Protein AF-A0A0C2ZIB2-F1 (afdb_monomer)

Solvent-accessible surface area (backbone atoms only — not comparable to full-atom values): 7428 Å² total; per-residue (Å²): 133,86,74,94,65,75,93,75,83,52,60,43,59,58,33,43,78,73,46,22,46,45,74,38,90,79,72,51,89,49,69,46,46,51,66,56,51,53,49,50,48,55,49,28,73,79,35,73,81,59,39,65,59,55,50,47,45,50,53,21,58,77,70,74,46,83,76,58,76,64,58,38,58,69,66,63,40,87,60,50,60,74,76,62,45,57,56,95,73,71,64,80,59,98,83,60,76,89,57,99,71,82,71,88,81,87,72,80,72,77,82,77,78,127

Radius of gyration: 17.91 Å; Cα contacts (8 Å, |Δi|>4): 72; chains: 1; bounding box: 36×37×61 Å

Sequence (114 aa):
MLHPMPHHQYPNEVLLCHGYLGSAPIYPMVAISICALALFHQVHCACPRYSIQSFCKTLCYIHQVPYRAYLTTQLNMPDWRLLNSCPACCYKLKDEPPLDFQWLVSIDGNNSLK

Foldseek 3Di:
DDDDDDPQDWVQVVQVVVQWGFLDGRDGPDIDGVVLLLVQVVVCVVPVVCALLVSQVVVCVVVVHDRDPVSSVSCVPPCNCQVNPDCVQRPDDPPDDDDPDNHDDDDPPPPPDD

Organism: NCBI:txid1036808

Secondary structure (DSSP, 8-state):
------TTS-HHHHHHHTTEEESSSS--S-EEEHHHHHHHHHHHHH-TTS-HHHHHHHHHHHTT----HHHHHHHT-TTHHHHHS-HHHHPPPTTPPPPSS---------TT--

Structure (mmCIF, N/CA/C/O backbone):
data_AF-A0A0C2ZIB2-F1
#
_entry.id   AF-A0A0C2ZIB2-F1
#
loop_
_atom_site.group_PDB
_atom_site.id
_atom_site.type_symbol
_atom_site.label_atom_id
_atom_site.label_alt_id
_atom_site.label_comp_id
_atom_site.label_asym_id
_atom_site.label_entity_id
_atom_site.label_seq_id
_atom_site.pdbx_PDB_ins_code
_atom_site.Cartn_x
_atom_site.Cartn_y
_atom_site.Cartn_z
_atom_site.occupancy
_atom_site.B_iso_or_equiv
_atom_site.auth_seq_id
_atom_site.auth_comp_id
_atom_site.auth_asym_id
_atom_site.auth_atom_id
_atom_site.pdbx_PDB_model_num
ATOM 1 N N . MET A 1 1 ? -16.934 9.555 -24.335 1.00 32.72 1 MET A N 1
ATOM 2 C CA . MET A 1 1 ? -16.138 8.731 -25.268 1.00 32.72 1 MET A CA 1
ATOM 3 C C . MET A 1 1 ? -14.671 9.015 -24.983 1.00 32.72 1 MET A C 1
ATOM 5 O O . MET A 1 1 ? -14.213 10.107 -25.290 1.00 32.72 1 MET A O 1
ATOM 9 N N . LEU A 1 2 ? -13.977 8.111 -24.288 1.00 40.62 2 LEU A N 1
ATOM 10 C CA . LEU A 1 2 ? -12.535 8.238 -24.060 1.00 40.62 2 LEU A CA 1
ATOM 11 C C . LEU A 1 2 ? -11.824 7.727 -25.317 1.00 40.62 2 LEU A C 1
ATOM 13 O O . LEU A 1 2 ? -12.012 6.577 -25.704 1.00 40.62 2 LEU A O 1
ATOM 17 N N . HIS A 1 3 ? -11.082 8.607 -25.986 1.00 47.12 3 HIS A N 1
ATOM 18 C CA . HIS A 1 3 ? -10.229 8.240 -27.114 1.00 47.12 3 HIS A CA 1
ATOM 19 C C . HIS A 1 3 ? -9.045 7.387 -26.615 1.00 47.12 3 HIS A C 1
ATOM 21 O O . HIS A 1 3 ? -8.567 7.634 -25.505 1.00 47.12 3 HIS A O 1
ATOM 27 N N . PRO A 1 4 ? -8.531 6.423 -27.404 1.00 54.34 4 PRO A N 1
ATOM 28 C CA . PRO A 1 4 ? -7.301 5.725 -27.055 1.00 54.34 4 PRO A CA 1
ATOM 29 C C . PRO A 1 4 ? -6.122 6.693 -27.226 1.00 54.34 4 PRO A C 1
ATOM 31 O O . PRO A 1 4 ? -5.796 7.104 -28.338 1.00 54.34 4 PRO A O 1
ATOM 34 N N . MET A 1 5 ? -5.530 7.099 -26.104 1.00 53.88 5 MET A N 1
ATOM 35 C CA . MET A 1 5 ? -4.400 8.030 -26.010 1.00 53.88 5 MET A CA 1
ATOM 36 C C . MET A 1 5 ? -3.093 7.243 -25.799 1.00 53.88 5 MET A C 1
ATOM 38 O O . MET A 1 5 ? -3.128 6.153 -25.224 1.00 53.88 5 MET A O 1
ATOM 42 N N . PRO A 1 6 ? -1.941 7.744 -26.282 1.00 56.91 6 PRO A N 1
ATOM 43 C CA . PRO A 1 6 ? -0.722 6.954 -26.428 1.00 56.91 6 PRO A CA 1
ATOM 44 C C . PRO A 1 6 ? -0.244 6.370 -25.091 1.00 56.91 6 PRO A C 1
ATOM 46 O O . PRO A 1 6 ? 0.009 7.094 -24.132 1.00 56.91 6 PRO A O 1
ATOM 49 N N . HIS A 1 7 ? -0.085 5.044 -25.068 1.00 55.59 7 HIS A N 1
ATOM 50 C CA . HIS A 1 7 ? 0.140 4.169 -23.905 1.00 55.59 7 HIS A CA 1
ATOM 51 C C . HIS A 1 7 ? 1.360 4.479 -23.002 1.00 55.59 7 HIS A C 1
ATOM 53 O O . HIS A 1 7 ? 1.618 3.732 -22.062 1.00 55.59 7 HIS A O 1
ATOM 59 N N . HIS A 1 8 ? 2.112 5.555 -23.246 1.00 57.12 8 HIS A N 1
ATOM 60 C CA . HIS A 1 8 ? 3.400 5.829 -22.598 1.00 57.12 8 HIS A CA 1
ATOM 61 C C . HIS A 1 8 ? 3.495 7.165 -21.845 1.00 57.12 8 HIS A C 1
ATOM 63 O O . HIS A 1 8 ? 4.532 7.419 -21.238 1.00 57.12 8 HIS A O 1
ATOM 69 N N . GLN A 1 9 ? 2.471 8.028 -21.856 1.00 66.88 9 GLN A N 1
ATOM 70 C CA . GLN A 1 9 ? 2.630 9.377 -21.290 1.00 66.88 9 GLN A CA 1
ATOM 71 C C . GLN A 1 9 ? 2.479 9.435 -19.758 1.00 66.88 9 GLN A C 1
ATOM 73 O O . GLN A 1 9 ? 3.184 10.210 -19.117 1.00 66.88 9 GLN A O 1
ATOM 78 N N . TYR A 1 10 ? 1.636 8.583 -19.159 1.00 78.62 10 TYR A N 1
ATOM 79 C CA . TYR A 1 10 ? 1.395 8.575 -17.709 1.00 78.62 10 TYR A CA 1
ATOM 80 C C . TYR A 1 10 ? 1.210 7.146 -17.169 1.00 78.62 10 TYR A C 1
ATOM 82 O O . TYR A 1 10 ? 0.086 6.650 -17.073 1.00 78.62 10 TYR A O 1
ATOM 90 N N . PRO A 1 11 ? 2.299 6.457 -16.776 1.00 84.69 11 PRO A N 1
ATOM 91 C CA . PRO A 1 11 ? 2.234 5.077 -16.284 1.00 84.69 11 PRO A CA 1
ATOM 92 C C . PRO A 1 11 ? 1.271 4.881 -15.104 1.00 84.69 11 PRO A C 1
ATOM 94 O O . PRO A 1 11 ? 0.585 3.865 -15.026 1.00 84.69 11 PRO A O 1
ATOM 97 N N . ASN A 1 12 ? 1.169 5.866 -14.206 1.00 86.25 12 ASN A N 1
ATOM 98 C CA . ASN A 1 12 ? 0.255 5.800 -13.064 1.00 86.25 12 ASN A CA 1
ATOM 99 C C . ASN A 1 12 ? -1.220 5.926 -13.444 1.00 86.25 12 ASN A C 1
ATOM 101 O O . ASN A 1 12 ? -2.045 5.322 -12.770 1.00 86.25 12 ASN A O 1
ATOM 105 N N . GLU A 1 13 ? -1.562 6.657 -14.508 1.00 87.25 13 GLU A N 1
ATOM 106 C CA . GLU A 1 13 ? -2.948 6.713 -14.989 1.00 87.25 13 GLU A CA 1
ATOM 107 C C . GLU A 1 13 ? -3.380 5.341 -15.502 1.00 87.25 13 GLU A C 1
ATOM 109 O O . GLU A 1 13 ? -4.441 4.843 -15.135 1.00 87.25 13 GLU A O 1
ATOM 114 N N . VAL A 1 14 ? -2.510 4.682 -16.275 1.00 88.25 14 VAL A N 1
ATOM 115 C CA . VAL A 1 14 ? -2.765 3.327 -16.774 1.00 88.25 14 VAL A CA 1
ATOM 116 C C . VAL A 1 14 ? -2.901 2.342 -15.617 1.00 88.25 14 VAL A C 1
ATOM 118 O O . VAL A 1 14 ? -3.866 1.581 -15.586 1.00 88.25 14 VAL A O 1
ATOM 121 N N . LEU A 1 15 ? -1.979 2.360 -14.649 1.00 87.69 15 LEU A N 1
ATOM 122 C CA . LEU A 1 15 ? -2.063 1.503 -13.462 1.00 87.69 15 LEU A CA 1
ATOM 123 C C . LEU A 1 15 ? -3.368 1.740 -12.693 1.00 87.69 15 LEU A C 1
ATOM 125 O O . LEU A 1 15 ? -4.055 0.776 -12.351 1.00 87.69 15 LEU A O 1
ATOM 129 N N . LEU A 1 16 ? -3.746 3.005 -12.497 1.00 87.25 16 LEU A N 1
ATOM 130 C CA . LEU A 1 16 ? -4.958 3.383 -11.778 1.00 87.25 16 LEU A CA 1
ATOM 131 C C . LEU A 1 16 ? -6.217 2.868 -12.483 1.00 87.25 16 LEU A C 1
ATOM 133 O O . LEU A 1 16 ? -7.081 2.287 -11.827 1.00 87.25 16 LEU A O 1
ATOM 137 N N . CYS A 1 17 ? -6.294 2.990 -13.812 1.00 85.62 17 CYS A N 1
ATOM 138 C CA . CYS A 1 17 ? -7.396 2.439 -14.607 1.00 85.62 17 CYS A CA 1
ATOM 139 C C . CYS A 1 17 ? -7.545 0.915 -14.464 1.00 85.62 17 CYS A C 1
ATOM 141 O O . CYS A 1 17 ? -8.647 0.398 -14.627 1.00 85.62 17 CYS A O 1
ATOM 143 N N . HIS A 1 18 ? -6.465 0.204 -14.135 1.00 88.00 18 HIS A N 1
ATOM 144 C CA . HIS A 1 18 ? -6.473 -1.243 -13.904 1.00 88.00 18 HIS A CA 1
ATOM 145 C C . HIS A 1 18 ? -6.573 -1.619 -12.416 1.00 88.00 18 HIS A C 1
ATOM 147 O O . HIS A 1 18 ? -6.462 -2.794 -12.073 1.00 88.00 18 HIS A O 1
ATOM 153 N N . GLY A 1 19 ? -6.789 -0.649 -11.524 1.00 85.88 19 GLY A N 1
ATOM 154 C CA . GLY A 1 19 ? -6.951 -0.898 -10.092 1.00 85.88 19 GLY A CA 1
ATOM 155 C C . GLY A 1 19 ? -5.636 -1.045 -9.324 1.00 85.88 19 GLY A C 1
ATOM 156 O O . GLY A 1 19 ? -5.603 -1.719 -8.291 1.00 85.88 19 GLY A O 1
ATOM 157 N N . TYR A 1 20 ? -4.557 -0.425 -9.803 1.00 89.62 20 TYR A N 1
ATOM 158 C CA . TYR A 1 20 ? -3.240 -0.432 -9.169 1.00 89.62 20 TYR A CA 1
ATOM 159 C C . TYR A 1 20 ? -2.724 0.987 -8.901 1.00 89.62 20 TYR A C 1
ATOM 161 O O . TYR A 1 20 ? -2.957 1.911 -9.672 1.00 89.62 20 TYR A O 1
ATOM 169 N N . LEU A 1 21 ? -1.959 1.153 -7.825 1.00 86.88 21 LEU A N 1
ATOM 170 C CA . LEU A 1 21 ? -1.210 2.370 -7.516 1.00 86.88 21 LEU A CA 1
ATOM 171 C C . LEU A 1 21 ? 0.281 2.114 -7.716 1.00 86.88 21 LEU A C 1
ATOM 173 O O . LEU A 1 21 ? 0.834 1.178 -7.136 1.00 86.88 21 LEU A O 1
ATOM 177 N N . GLY A 1 22 ? 0.930 2.931 -8.544 1.00 86.81 22 GLY A N 1
ATOM 178 C CA . GLY A 1 22 ? 2.366 2.835 -8.781 1.00 86.81 22 GLY A CA 1
ATOM 179 C C . GLY A 1 22 ? 3.198 3.399 -7.629 1.00 86.81 22 GLY A C 1
ATOM 180 O O . GLY A 1 22 ? 2.787 4.306 -6.909 1.00 86.81 22 GLY A O 1
ATOM 181 N N . SER A 1 23 ? 4.408 2.867 -7.469 1.00 83.06 23 SER A N 1
ATOM 182 C CA . SER A 1 23 ? 5.333 3.222 -6.387 1.00 83.06 23 SER A CA 1
ATOM 183 C C . SER A 1 23 ? 6.080 4.546 -6.597 1.00 83.06 23 SER A C 1
ATOM 185 O O . SER A 1 23 ? 6.866 4.945 -5.740 1.00 83.06 23 SER A O 1
ATOM 187 N N . ALA A 1 24 ? 5.943 5.187 -7.759 1.00 81.00 24 ALA A N 1
ATOM 188 C CA . ALA A 1 24 ? 6.655 6.416 -8.103 1.00 81.00 24 ALA A CA 1
ATOM 189 C C . ALA A 1 24 ? 5.863 7.227 -9.140 1.00 81.00 24 ALA A C 1
ATOM 191 O O . ALA A 1 24 ? 5.204 6.624 -9.984 1.00 81.00 24 ALA A O 1
ATOM 192 N N . PRO A 1 25 ? 5.954 8.570 -9.132 1.00 78.75 25 PRO A N 1
ATOM 193 C CA . PRO A 1 25 ? 5.121 9.441 -9.968 1.00 78.75 25 PRO A CA 1
ATOM 194 C C . PRO A 1 25 ? 5.407 9.327 -11.472 1.00 78.75 25 PRO A C 1
ATOM 196 O O . PRO A 1 25 ? 4.486 9.458 -12.272 1.00 78.75 25 PRO A O 1
ATOM 199 N N . ILE A 1 26 ? 6.666 9.079 -11.849 1.00 79.12 26 ILE A N 1
ATOM 200 C CA . ILE A 1 26 ? 7.115 9.107 -13.251 1.00 79.12 26 ILE A CA 1
ATOM 201 C C . ILE A 1 26 ? 7.447 7.696 -13.757 1.00 79.12 26 ILE A C 1
ATOM 203 O O . ILE A 1 26 ? 6.997 7.308 -14.828 1.00 79.12 26 ILE A O 1
ATOM 207 N N . TYR A 1 27 ? 8.182 6.903 -12.969 1.00 81.75 27 TYR A N 1
ATOM 208 C CA . TYR A 1 27 ? 8.618 5.554 -13.349 1.00 81.75 27 TYR A CA 1
ATOM 209 C C . TYR A 1 27 ? 8.309 4.544 -12.234 1.00 81.75 27 TYR A C 1
ATOM 211 O O . TYR A 1 27 ? 9.175 4.261 -11.399 1.00 81.75 27 TYR A O 1
ATOM 219 N N . PRO A 1 28 ? 7.068 4.032 -12.157 1.00 85.19 28 PRO A N 1
ATOM 220 C CA . PRO A 1 28 ? 6.702 3.048 -11.149 1.00 85.19 28 PRO A CA 1
ATOM 221 C C . PRO A 1 28 ? 7.384 1.706 -11.446 1.00 85.19 28 PRO A C 1
ATOM 223 O O . PRO A 1 28 ? 7.113 1.066 -12.456 1.00 85.19 28 PRO A O 1
ATOM 226 N N . MET A 1 29 ? 8.269 1.272 -10.547 1.00 86.12 29 MET A N 1
ATOM 227 C CA . MET A 1 29 ? 8.936 -0.039 -10.625 1.00 86.12 29 MET A CA 1
ATOM 228 C C . MET A 1 29 ? 8.090 -1.155 -10.005 1.00 86.12 29 MET A C 1
ATOM 230 O O . MET A 1 29 ? 8.260 -2.328 -10.325 1.00 86.12 29 MET A O 1
ATOM 234 N N . VAL A 1 30 ? 7.204 -0.788 -9.081 1.00 85.88 30 VAL A N 1
ATOM 235 C CA . VAL A 1 30 ? 6.276 -1.683 -8.394 1.00 85.88 30 VAL A CA 1
ATOM 236 C C . VAL A 1 30 ? 4.907 -1.016 -8.403 1.00 85.88 30 VAL A C 1
ATOM 238 O O . VAL A 1 30 ? 4.808 0.210 -8.346 1.00 85.88 30 VAL A O 1
ATOM 241 N N . ALA A 1 31 ? 3.850 -1.816 -8.469 1.00 89.75 31 ALA A N 1
ATOM 242 C CA . ALA A 1 31 ? 2.488 -1.342 -8.305 1.00 89.75 31 ALA A CA 1
ATOM 243 C C . ALA A 1 31 ? 1.746 -2.230 -7.303 1.00 89.75 31 ALA A C 1
ATOM 245 O O . ALA A 1 31 ? 2.005 -3.431 -7.218 1.00 89.75 31 ALA A O 1
ATOM 246 N N . ILE A 1 32 ? 0.842 -1.635 -6.530 1.00 89.19 32 ILE A N 1
ATOM 247 C CA . ILE A 1 32 ? 0.072 -2.326 -5.492 1.00 89.19 32 ILE A CA 1
ATOM 248 C C . ILE A 1 32 ? -1.403 -2.214 -5.841 1.00 89.19 32 ILE A C 1
ATOM 250 O O . ILE A 1 32 ? -1.889 -1.137 -6.176 1.00 89.19 32 ILE A O 1
ATOM 254 N N . SER A 1 33 ? -2.116 -3.336 -5.777 1.00 90.75 33 SER A N 1
ATOM 255 C CA . SER A 1 33 ? -3.552 -3.354 -6.045 1.00 90.75 33 SER A CA 1
ATOM 256 C C . SER A 1 33 ? -4.307 -2.524 -5.005 1.00 90.75 33 SER A C 1
ATOM 258 O O . SER A 1 33 ? -4.092 -2.674 -3.800 1.00 90.75 33 SER A O 1
ATOM 260 N N . ILE A 1 34 ? -5.256 -1.714 -5.468 1.00 86.75 34 ILE A N 1
ATOM 261 C CA . I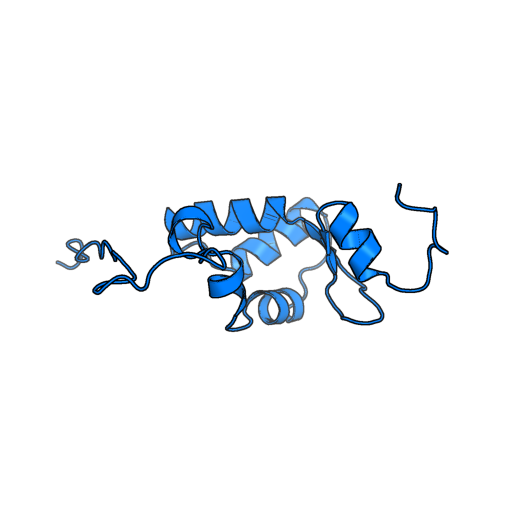LE A 1 34 ? -6.190 -0.976 -4.612 1.00 86.75 34 ILE A CA 1
ATOM 262 C C . ILE A 1 34 ? -7.000 -1.954 -3.750 1.00 86.75 34 ILE A C 1
ATOM 264 O O . ILE A 1 34 ? -7.212 -1.703 -2.567 1.00 86.75 34 ILE A O 1
ATOM 268 N N . CYS A 1 35 ? -7.377 -3.119 -4.290 1.00 88.06 35 CYS A N 1
ATOM 269 C CA . CYS A 1 35 ? -8.057 -4.164 -3.523 1.00 88.06 35 CYS A CA 1
ATOM 270 C C . CYS A 1 35 ? -7.184 -4.710 -2.385 1.00 88.06 35 CYS A C 1
ATOM 272 O O . CYS A 1 35 ? -7.690 -4.975 -1.297 1.00 88.06 35 CYS A O 1
ATOM 274 N N . ALA A 1 36 ? -5.872 -4.847 -2.604 1.00 89.88 36 ALA A N 1
ATOM 275 C CA . ALA A 1 36 ? -4.952 -5.282 -1.555 1.00 89.88 36 ALA A CA 1
ATOM 276 C C . ALA A 1 36 ? -4.855 -4.238 -0.429 1.00 89.88 36 ALA A C 1
ATOM 278 O O . ALA A 1 36 ? -4.833 -4.601 0.746 1.00 89.88 36 ALA A O 1
ATOM 279 N N . LEU A 1 37 ? -4.856 -2.946 -0.773 1.00 88.19 37 LEU A N 1
ATOM 280 C CA . LEU A 1 37 ? -4.891 -1.857 0.209 1.00 88.19 37 LEU A CA 1
ATOM 281 C C . LEU A 1 37 ? -6.216 -1.820 0.983 1.00 88.19 37 LEU A C 1
ATOM 283 O O . LEU A 1 37 ? -6.201 -1.664 2.204 1.00 88.19 37 LEU A O 1
ATOM 287 N N . ALA A 1 38 ? -7.347 -2.032 0.307 1.00 85.25 38 ALA A N 1
ATOM 288 C CA . ALA A 1 38 ? -8.655 -2.128 0.954 1.00 85.25 38 ALA A CA 1
ATOM 289 C C . ALA A 1 38 ? -8.720 -3.309 1.940 1.00 85.25 38 ALA A C 1
ATOM 291 O O . ALA A 1 38 ? -9.203 -3.152 3.063 1.00 85.25 38 ALA A O 1
ATOM 292 N N . LEU A 1 39 ? -8.165 -4.465 1.557 1.00 86.56 39 LEU A N 1
ATOM 293 C CA . LEU A 1 39 ? -8.035 -5.623 2.441 1.00 86.56 39 LEU A CA 1
ATOM 294 C C . LEU A 1 39 ? -7.161 -5.299 3.657 1.00 86.56 39 LEU A C 1
ATOM 296 O O . LEU A 1 39 ? -7.549 -5.594 4.785 1.00 86.56 39 LEU A O 1
ATOM 300 N N . PHE A 1 40 ? -5.999 -4.672 3.447 1.00 89.12 40 PHE A N 1
ATOM 301 C CA . PHE A 1 40 ? -5.135 -4.258 4.550 1.00 89.12 40 PHE A CA 1
ATOM 302 C C . PHE A 1 40 ? -5.871 -3.345 5.530 1.00 89.12 40 PHE A C 1
ATOM 304 O O . PHE A 1 40 ? -5.791 -3.569 6.734 1.00 89.12 40 PHE A O 1
ATOM 311 N N . HIS A 1 41 ? -6.622 -2.365 5.026 1.00 83.44 41 HIS A N 1
ATOM 312 C CA . HIS A 1 41 ? -7.412 -1.467 5.860 1.00 83.44 41 HIS A CA 1
ATOM 313 C C . HIS A 1 41 ? -8.430 -2.238 6.714 1.00 83.44 41 HIS A C 1
ATOM 315 O O . HIS A 1 41 ? -8.437 -2.083 7.932 1.00 83.44 41 HIS A O 1
ATOM 321 N N . GLN A 1 42 ? -9.213 -3.141 6.116 1.00 83.81 42 GLN A N 1
ATOM 322 C CA . GLN A 1 42 ? -10.180 -3.966 6.852 1.00 83.81 42 GLN A CA 1
ATOM 323 C C . GLN A 1 42 ? -9.511 -4.843 7.921 1.00 83.81 42 GLN A C 1
ATOM 325 O O . GLN A 1 42 ? -9.971 -4.892 9.064 1.00 83.81 42 GLN A O 1
ATOM 330 N N . VAL A 1 43 ? -8.398 -5.499 7.577 1.00 83.50 43 VAL A N 1
ATOM 331 C CA . VAL A 1 43 ? -7.643 -6.342 8.515 1.00 83.50 43 VAL A CA 1
ATOM 332 C C . VAL A 1 43 ? -7.046 -5.506 9.645 1.00 83.50 43 VAL A C 1
ATOM 334 O O . VAL A 1 43 ? -7.110 -5.917 10.800 1.00 83.50 43 VAL A O 1
ATOM 337 N N . HIS A 1 44 ? -6.502 -4.328 9.343 1.00 83.31 44 HIS A N 1
ATOM 338 C CA . HIS A 1 44 ? -5.915 -3.434 10.338 1.00 83.31 44 HIS A CA 1
ATOM 339 C C . HIS A 1 44 ? -6.982 -2.802 11.247 1.00 83.31 44 HIS A C 1
ATOM 341 O O . HIS A 1 44 ? -6.711 -2.566 12.423 1.00 83.31 44 HIS A O 1
ATOM 347 N N . CYS A 1 45 ? -8.196 -2.547 10.746 1.00 79.06 45 CYS A N 1
ATOM 348 C CA . CYS A 1 45 ? -9.331 -2.130 11.573 1.00 79.06 45 CYS A CA 1
ATOM 349 C C . CYS A 1 45 ? -9.756 -3.235 12.549 1.00 79.06 45 CYS A C 1
ATOM 351 O O . CYS A 1 45 ? -9.991 -2.951 13.718 1.00 79.06 45 CYS A O 1
ATOM 353 N N . ALA A 1 46 ? -9.824 -4.490 12.093 1.00 80.00 46 ALA A N 1
ATOM 354 C CA . ALA A 1 46 ? -10.181 -5.623 12.949 1.00 80.00 46 ALA A CA 1
ATOM 355 C C . ALA A 1 46 ? -9.054 -6.017 13.922 1.00 80.00 46 ALA A C 1
ATOM 357 O O . ALA A 1 46 ? -9.310 -6.484 15.030 1.00 80.00 46 ALA A O 1
ATOM 358 N N . CYS A 1 47 ? -7.797 -5.853 13.507 1.00 81.12 47 CYS A N 1
ATOM 359 C CA . CYS A 1 47 ? -6.614 -6.197 14.282 1.00 81.12 47 CYS A CA 1
ATOM 360 C C . CYS A 1 47 ? -5.501 -5.161 14.039 1.00 81.12 47 CYS A C 1
ATOM 362 O O . CYS A 1 47 ? -4.654 -5.356 13.161 1.00 81.12 47 CYS A O 1
ATOM 364 N N . PRO A 1 48 ? -5.420 -4.098 14.865 1.00 82.69 48 PRO A N 1
ATOM 365 C CA . PRO A 1 48 ? -4.387 -3.060 14.747 1.00 82.69 48 PRO A CA 1
ATOM 366 C C . PRO A 1 48 ? -2.950 -3.580 14.900 1.00 82.69 48 PRO A 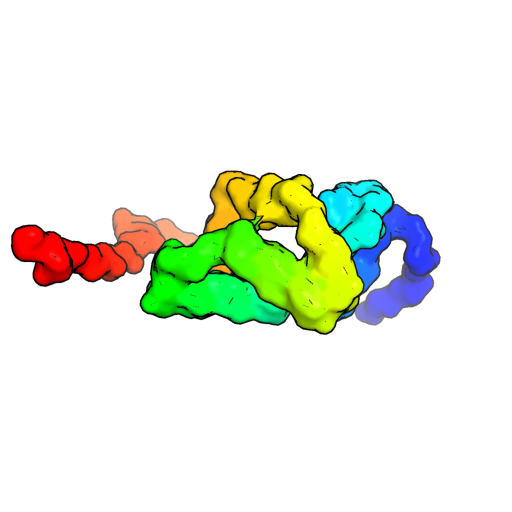C 1
ATOM 368 O O . PRO A 1 48 ? -1.985 -2.887 14.585 1.00 82.69 48 PRO A O 1
ATOM 371 N N . ARG A 1 49 ? -2.788 -4.819 15.384 1.00 86.62 49 ARG A N 1
ATOM 372 C CA . ARG A 1 49 ? -1.494 -5.502 15.489 1.00 86.62 49 ARG A CA 1
ATOM 373 C C . ARG A 1 49 ? -0.969 -5.983 14.130 1.00 86.62 49 ARG A C 1
ATOM 375 O O . ARG A 1 49 ? 0.232 -6.231 14.007 1.00 86.62 49 ARG A O 1
ATOM 382 N N . TYR A 1 50 ? -1.826 -6.105 13.112 1.00 87.81 50 TYR A N 1
ATOM 383 C CA . TYR A 1 50 ? -1.406 -6.425 11.749 1.00 87.81 50 TYR A CA 1
ATOM 384 C C . TYR A 1 50 ? -0.793 -5.190 11.082 1.00 87.81 50 TYR A C 1
ATOM 386 O O . TYR A 1 50 ? -1.473 -4.368 10.475 1.00 87.81 50 TYR A O 1
ATOM 394 N N . SER A 1 51 ? 0.521 -5.040 11.236 1.00 90.94 51 SER A N 1
ATOM 395 C CA . SER A 1 51 ? 1.240 -3.859 10.767 1.00 90.94 51 SER A CA 1
ATOM 396 C C . SER A 1 51 ? 1.372 -3.801 9.244 1.00 90.94 51 SER A C 1
ATOM 398 O O . SER A 1 51 ? 1.415 -4.818 8.553 1.00 90.94 51 SER A O 1
ATOM 400 N N . ILE A 1 52 ? 1.575 -2.591 8.725 1.00 89.81 52 ILE A N 1
ATOM 401 C CA . ILE A 1 52 ? 1.868 -2.355 7.307 1.00 89.81 52 ILE A CA 1
ATOM 402 C C . ILE A 1 52 ? 3.138 -3.072 6.828 1.00 89.81 52 ILE A C 1
ATOM 404 O O . ILE A 1 52 ? 3.203 -3.565 5.708 1.00 89.81 52 ILE A O 1
ATOM 408 N N . GLN A 1 53 ? 4.127 -3.229 7.712 1.00 93.12 53 GLN A N 1
ATOM 409 C CA . GLN A 1 53 ? 5.310 -4.040 7.438 1.00 93.12 53 GLN A CA 1
ATOM 410 C C . GLN A 1 53 ? 4.948 -5.518 7.243 1.00 93.12 53 GLN A C 1
ATOM 412 O O . GLN A 1 53 ? 5.500 -6.178 6.361 1.00 93.12 53 GLN A O 1
ATOM 417 N N . SER A 1 54 ? 4.042 -6.045 8.073 1.00 94.44 54 SER A N 1
ATOM 418 C CA . SER A 1 54 ? 3.558 -7.425 7.959 1.00 94.44 54 SER A CA 1
ATOM 419 C C . SER A 1 54 ? 2.787 -7.610 6.658 1.00 94.44 54 SER A C 1
ATOM 421 O O . SER A 1 54 ? 3.045 -8.574 5.946 1.00 94.44 54 SER A O 1
ATOM 423 N N . PHE A 1 55 ? 1.953 -6.637 6.287 1.00 93.69 55 PHE A N 1
ATOM 424 C CA . PHE A 1 55 ? 1.270 -6.604 4.996 1.00 93.69 55 PHE A CA 1
ATOM 425 C C . PHE A 1 55 ? 2.241 -6.626 3.805 1.00 93.69 55 PHE A C 1
ATOM 427 O O . PHE A 1 55 ? 2.130 -7.497 2.942 1.00 93.69 55 PHE A O 1
ATOM 434 N N . CYS A 1 56 ? 3.266 -5.767 3.795 1.00 92.69 56 CYS A N 1
ATOM 435 C CA . CYS A 1 56 ? 4.310 -5.791 2.765 1.00 92.69 56 CYS A CA 1
ATOM 436 C C . CYS A 1 56 ? 5.012 -7.153 2.677 1.00 92.69 56 CYS A C 1
ATOM 438 O O . CYS A 1 56 ? 5.250 -7.654 1.578 1.00 92.69 56 CYS A O 1
ATOM 440 N N . LYS A 1 57 ? 5.347 -7.768 3.820 1.00 95.06 57 LYS A N 1
ATOM 441 C CA . LYS A 1 57 ? 5.959 -9.107 3.861 1.00 95.06 57 LYS A CA 1
ATOM 442 C C . LYS A 1 57 ? 5.019 -10.177 3.309 1.00 95.06 57 LYS A C 1
ATOM 444 O O . LYS A 1 57 ? 5.480 -11.020 2.546 1.00 95.06 57 LYS A O 1
ATOM 449 N N . THR A 1 58 ? 3.730 -10.127 3.649 1.00 95.31 58 THR A N 1
ATOM 450 C CA . THR A 1 58 ? 2.706 -11.031 3.111 1.00 95.31 58 THR A CA 1
ATOM 451 C C . THR A 1 58 ? 2.623 -10.916 1.590 1.00 95.31 58 THR A C 1
ATOM 453 O O . THR A 1 58 ? 2.706 -11.935 0.912 1.00 95.31 58 THR A O 1
ATOM 456 N N . LEU A 1 59 ? 2.548 -9.697 1.042 1.00 93.56 59 LEU A N 1
ATOM 457 C CA . LEU A 1 59 ? 2.547 -9.486 -0.409 1.00 93.56 59 LEU A CA 1
ATOM 458 C C . LEU A 1 59 ? 3.825 -10.027 -1.062 1.00 93.56 59 LEU A C 1
ATOM 460 O O . LEU A 1 59 ? 3.750 -10.766 -2.039 1.00 93.56 59 LEU A O 1
ATOM 464 N N . CYS A 1 60 ? 4.998 -9.719 -0.502 1.00 94.19 60 CYS A N 1
ATOM 465 C CA . CYS A 1 60 ? 6.270 -10.214 -1.033 1.00 94.19 60 CYS A CA 1
ATOM 466 C C . CYS A 1 60 ? 6.332 -11.749 -1.036 1.00 94.19 60 CYS A C 1
ATOM 468 O O . CYS A 1 60 ? 6.783 -12.342 -2.011 1.00 94.19 60 CYS A O 1
ATOM 470 N N . TYR A 1 61 ? 5.834 -12.387 0.027 1.00 96.56 61 TYR A N 1
ATOM 471 C CA . TYR A 1 61 ? 5.757 -13.841 0.136 1.00 96.56 61 TYR A CA 1
ATOM 472 C C . TYR A 1 61 ? 4.825 -14.451 -0.920 1.00 96.56 61 TYR A C 1
ATOM 474 O O . TYR A 1 61 ? 5.231 -15.375 -1.620 1.00 96.56 61 TYR A O 1
ATOM 482 N N . ILE A 1 62 ? 3.614 -13.900 -1.083 1.00 95.50 62 ILE A N 1
ATOM 483 C CA . ILE A 1 62 ? 2.636 -14.352 -2.090 1.00 95.50 62 ILE A CA 1
ATOM 484 C C . ILE A 1 62 ? 3.219 -14.250 -3.503 1.00 95.50 62 ILE A C 1
ATOM 486 O O . ILE A 1 62 ? 3.060 -15.164 -4.307 1.00 95.50 62 ILE A O 1
ATOM 490 N N . HIS A 1 63 ? 3.926 -13.159 -3.798 1.00 93.25 63 HIS A N 1
ATOM 491 C CA . HIS A 1 63 ? 4.542 -12.928 -5.104 1.00 93.25 63 HIS A CA 1
ATOM 492 C C . HIS A 1 63 ? 5.921 -13.586 -5.269 1.00 93.25 63 HIS A C 1
ATOM 494 O O . HIS A 1 63 ? 6.542 -13.415 -6.314 1.00 93.25 63 HIS A O 1
ATOM 500 N N . GLN A 1 64 ? 6.408 -14.322 -4.262 1.00 96.19 64 GLN A N 1
ATOM 501 C CA . GLN A 1 64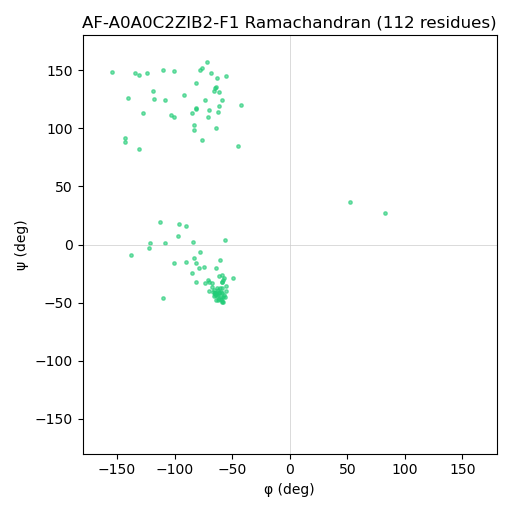 ? 7.731 -14.959 -4.253 1.00 96.19 64 GLN A CA 1
ATOM 502 C C . GLN A 1 64 ? 8.889 -13.992 -4.569 1.00 96.19 64 GLN A C 1
ATOM 504 O O . GLN A 1 64 ? 9.877 -14.357 -5.206 1.00 96.19 64 GLN A O 1
ATOM 509 N N . VAL A 1 65 ? 8.790 -12.747 -4.098 1.00 93.62 65 VAL A N 1
ATOM 510 C CA . VAL A 1 65 ? 9.825 -11.716 -4.263 1.00 93.62 65 VAL A CA 1
ATOM 511 C C . VAL A 1 65 ? 10.502 -11.397 -2.929 1.00 93.62 65 VAL A C 1
ATOM 513 O O . VAL A 1 65 ? 9.873 -11.482 -1.870 1.00 93.62 65 VAL A O 1
ATOM 516 N N . PRO A 1 66 ? 11.786 -10.996 -2.933 1.00 94.62 66 PRO A N 1
ATOM 517 C CA . PRO A 1 66 ? 12.459 -10.595 -1.707 1.00 94.62 66 PRO A CA 1
ATOM 518 C C . PRO A 1 66 ? 11.816 -9.331 -1.129 1.00 94.62 66 PRO A C 1
ATOM 520 O O . PRO A 1 66 ? 11.591 -8.349 -1.839 1.00 94.62 66 PRO A O 1
ATOM 523 N N . TYR A 1 67 ? 11.570 -9.336 0.183 1.00 93.12 67 TYR A N 1
ATOM 524 C CA . TYR A 1 67 ? 11.078 -8.158 0.891 1.00 93.12 67 TYR A CA 1
ATOM 525 C C . TYR A 1 67 ? 12.082 -7.004 0.794 1.00 93.12 67 TYR A C 1
ATOM 527 O O . TYR A 1 67 ? 13.268 -7.163 1.092 1.00 93.12 67 TYR A O 1
ATOM 535 N N . ARG A 1 68 ? 11.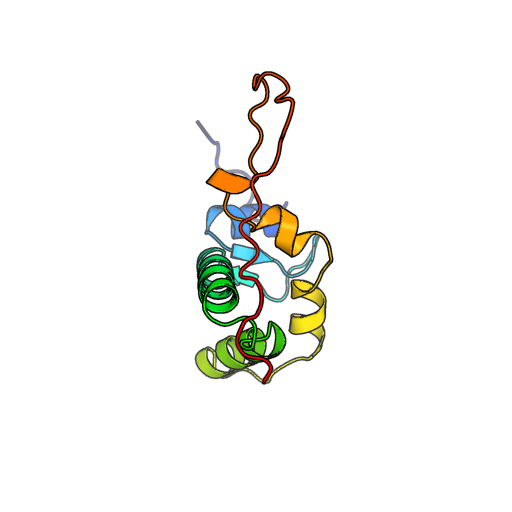588 -5.818 0.429 1.00 89.69 68 ARG A N 1
ATOM 536 C CA . ARG A 1 68 ? 12.377 -4.583 0.378 1.00 89.69 68 ARG A CA 1
ATOM 537 C C . ARG A 1 68 ? 11.810 -3.571 1.361 1.00 89.69 68 ARG A C 1
ATOM 539 O O . ARG A 1 68 ? 10.634 -3.226 1.293 1.00 89.69 68 ARG A O 1
ATOM 546 N N . ALA A 1 69 ? 12.659 -3.065 2.255 1.00 88.69 69 ALA A N 1
ATOM 547 C CA . ALA A 1 69 ? 12.235 -2.178 3.340 1.00 88.69 69 ALA A CA 1
ATOM 548 C C . ALA A 1 69 ? 11.536 -0.896 2.854 1.00 88.69 69 ALA A C 1
ATOM 550 O O . ALA A 1 69 ? 10.627 -0.414 3.525 1.00 88.69 69 ALA A O 1
ATOM 551 N N . TYR A 1 70 ? 11.904 -0.393 1.669 1.00 86.44 70 TYR A N 1
ATOM 552 C CA . TYR A 1 70 ? 11.308 0.818 1.102 1.00 86.44 70 TYR A CA 1
ATOM 553 C C . TYR A 1 70 ? 9.795 0.691 0.852 1.00 86.44 70 TYR A C 1
ATOM 555 O O . TYR A 1 70 ? 9.103 1.703 0.905 1.00 86.44 70 TYR A O 1
ATOM 563 N N . LEU A 1 71 ? 9.268 -0.521 0.617 1.00 84.06 71 LEU A N 1
ATOM 564 C CA . LEU A 1 71 ? 7.836 -0.743 0.362 1.00 8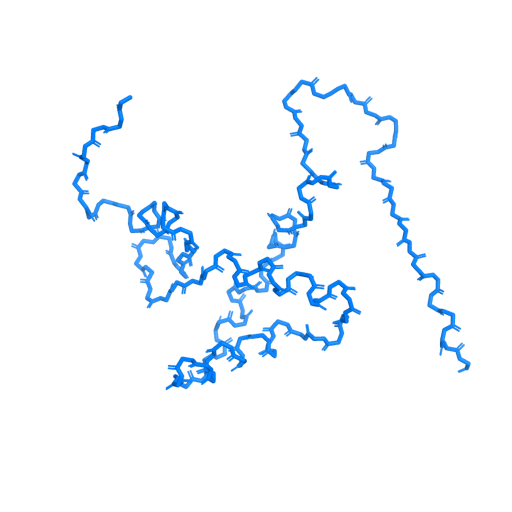4.06 71 LEU A CA 1
ATOM 565 C C . LEU A 1 71 ? 6.991 -0.311 1.562 1.00 84.06 71 LEU A C 1
ATOM 567 O O . LEU A 1 71 ? 5.958 0.334 1.419 1.00 84.06 71 LEU A O 1
ATOM 571 N N . THR A 1 72 ? 7.479 -0.613 2.764 1.00 87.56 72 THR A N 1
ATOM 572 C CA . THR A 1 72 ? 6.842 -0.203 4.014 1.00 87.56 72 THR A CA 1
ATOM 573 C C . THR A 1 72 ? 6.857 1.314 4.163 1.00 87.56 72 THR A C 1
ATOM 575 O O . THR A 1 72 ? 5.846 1.890 4.545 1.00 87.56 72 THR A O 1
ATOM 578 N N . THR A 1 73 ? 7.966 1.975 3.825 1.00 84.38 73 THR A N 1
ATOM 579 C CA . THR A 1 73 ? 8.062 3.442 3.867 1.00 84.38 73 THR A CA 1
ATOM 580 C C . THR A 1 73 ? 7.087 4.099 2.892 1.00 84.38 73 THR A C 1
ATOM 582 O O . THR A 1 73 ? 6.392 5.035 3.270 1.00 84.38 73 THR A O 1
ATOM 585 N N . GLN A 1 74 ? 6.989 3.584 1.663 1.00 80.88 74 GLN A N 1
ATOM 586 C CA . GLN A 1 74 ? 6.083 4.115 0.640 1.00 80.88 74 GLN A CA 1
ATOM 587 C C . GLN A 1 74 ? 4.614 4.006 1.043 1.00 80.88 74 GLN A C 1
ATOM 589 O O . GLN A 1 74 ? 3.843 4.932 0.810 1.00 80.88 74 GLN A O 1
ATOM 594 N N . LEU A 1 75 ? 4.237 2.898 1.678 1.00 77.94 75 LEU A N 1
ATOM 595 C CA . LEU A 1 75 ? 2.864 2.684 2.118 1.00 77.94 75 LEU A CA 1
ATOM 596 C C . LEU A 1 75 ? 2.529 3.377 3.442 1.00 77.94 75 LEU A C 1
ATOM 598 O O . LEU A 1 75 ? 1.355 3.512 3.753 1.00 77.94 75 LEU A O 1
ATOM 602 N N . ASN A 1 76 ? 3.520 3.816 4.225 1.00 77.31 76 ASN A N 1
ATOM 603 C CA . ASN A 1 76 ? 3.313 4.417 5.549 1.00 77.31 76 ASN A CA 1
ATOM 604 C C . ASN A 1 76 ? 3.276 5.963 5.528 1.00 77.31 76 ASN A C 1
ATOM 606 O O . ASN A 1 76 ? 3.438 6.601 6.565 1.00 77.31 76 ASN A O 1
ATOM 610 N N . MET A 1 77 ? 3.065 6.581 4.361 1.00 63.72 77 MET A N 1
ATOM 611 C CA . MET A 1 77 ? 2.999 8.043 4.199 1.00 63.72 77 MET A CA 1
ATOM 612 C C . MET A 1 77 ? 1.783 8.665 4.917 1.00 63.72 77 MET A C 1
ATOM 614 O O . MET A 1 77 ? 0.677 8.196 4.699 1.00 63.72 77 MET A O 1
ATOM 618 N N . PRO A 1 78 ? 1.922 9.741 5.709 1.00 53.28 78 PRO A N 1
ATOM 619 C CA . PRO A 1 78 ? 0.884 10.242 6.629 1.00 53.28 78 PRO A CA 1
ATOM 620 C C . PRO A 1 78 ? -0.530 10.426 6.034 1.00 53.28 78 PRO A C 1
ATOM 622 O O . PRO A 1 78 ? -1.510 10.210 6.746 1.00 53.28 78 PRO A O 1
ATOM 625 N N . ASP A 1 79 ? -0.655 10.708 4.735 1.00 54.06 79 ASP A N 1
ATOM 626 C CA . ASP A 1 79 ? -1.946 10.855 4.046 1.00 54.06 79 ASP A CA 1
ATOM 627 C C . ASP A 1 79 ? -2.596 9.533 3.590 1.00 54.06 79 ASP A C 1
ATOM 629 O O . ASP A 1 79 ? -3.772 9.522 3.230 1.00 54.06 79 ASP A O 1
ATOM 633 N N . TRP A 1 80 ? -1.894 8.392 3.624 1.00 55.28 80 TRP A N 1
ATOM 634 C CA . TRP A 1 80 ? -2.420 7.105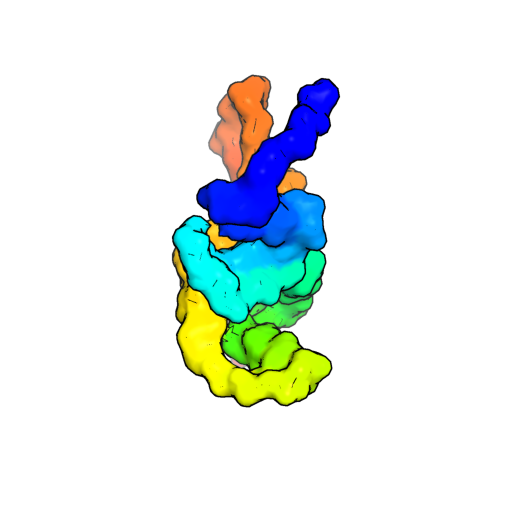 3.137 1.00 55.28 80 TRP A CA 1
ATOM 635 C C . TRP A 1 80 ? -3.669 6.669 3.907 1.00 55.28 80 TRP A C 1
ATOM 637 O O . TRP A 1 80 ? -4.609 6.142 3.311 1.00 55.28 80 TRP A O 1
ATOM 647 N N . ARG A 1 81 ? -3.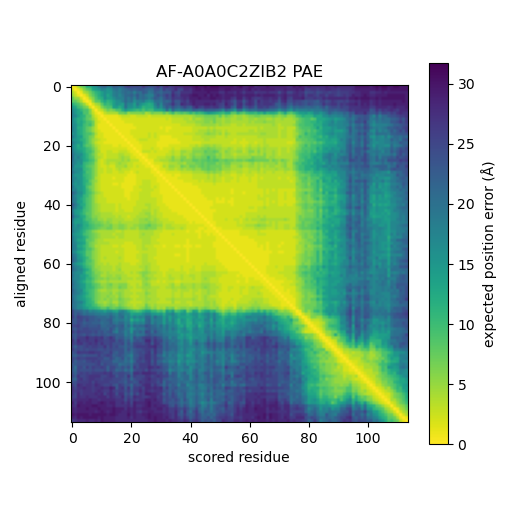698 6.926 5.223 1.00 55.78 81 ARG A N 1
ATOM 648 C CA . ARG A 1 81 ? -4.850 6.633 6.086 1.00 55.78 81 ARG A CA 1
ATOM 649 C C . ARG A 1 81 ? -6.022 7.552 5.781 1.00 55.78 81 ARG A C 1
ATOM 651 O O . ARG A 1 81 ? -7.141 7.077 5.741 1.00 55.78 81 ARG A O 1
ATOM 658 N N . LEU A 1 82 ? -5.781 8.836 5.516 1.00 50.38 82 LEU A N 1
ATOM 659 C CA . LEU A 1 82 ? -6.837 9.782 5.137 1.00 50.38 82 LEU A CA 1
ATOM 660 C C . LEU A 1 82 ? -7.428 9.463 3.757 1.00 50.38 82 LEU A C 1
ATOM 662 O O . LEU A 1 82 ? -8.634 9.581 3.572 1.00 50.38 82 LEU A O 1
ATOM 666 N N . LEU A 1 83 ? -6.599 9.003 2.817 1.00 50.56 83 LEU A N 1
ATOM 667 C CA . LEU A 1 83 ? -7.017 8.647 1.458 1.00 50.56 83 LEU A CA 1
ATOM 668 C C . LEU A 1 83 ? -7.699 7.271 1.354 1.00 50.56 83 LEU A C 1
ATOM 670 O O . LEU A 1 83 ? -8.387 7.019 0.369 1.00 50.56 83 LEU A O 1
ATOM 674 N N . ASN A 1 84 ? -7.503 6.380 2.335 1.00 51.66 84 ASN A N 1
ATOM 675 C CA . ASN A 1 84 ? -8.062 5.017 2.338 1.00 51.66 84 ASN A CA 1
ATOM 676 C C . ASN A 1 84 ? -8.953 4.708 3.552 1.00 51.66 84 ASN A C 1
ATOM 678 O O . ASN A 1 84 ? -9.468 3.594 3.661 1.00 51.66 84 ASN A O 1
ATOM 682 N N . SER A 1 85 ? -9.157 5.673 4.452 1.00 56.69 85 SER A N 1
ATOM 683 C CA . SER A 1 85 ? -10.226 5.614 5.445 1.00 56.69 85 SER A CA 1
ATOM 684 C C . SER A 1 85 ? -11.555 5.423 4.725 1.00 56.69 85 SER A C 1
ATOM 686 O O . SER A 1 85 ? -11.748 5.924 3.617 1.00 56.69 85 SER A O 1
ATOM 688 N N . CYS A 1 86 ? -12.464 4.673 5.353 1.00 58.53 86 CYS A N 1
ATOM 689 C CA . CYS A 1 86 ? -13.762 4.327 4.780 1.00 58.53 86 CYS A CA 1
ATOM 690 C C . CYS A 1 86 ? -14.399 5.548 4.083 1.00 58.53 86 CYS A C 1
ATOM 692 O O . CYS A 1 86 ? -14.656 6.548 4.763 1.00 58.53 86 CYS A O 1
ATOM 694 N N . PRO A 1 87 ? -14.682 5.484 2.764 1.00 55.47 87 PRO A N 1
ATOM 695 C CA . PRO A 1 87 ? -15.279 6.599 2.038 1.00 55.47 87 PRO A CA 1
ATOM 696 C C . PRO A 1 87 ? -16.581 7.056 2.697 1.00 55.47 87 PRO A C 1
ATOM 698 O O . PRO A 1 87 ? -16.777 8.242 2.896 1.00 55.47 87 PRO A O 1
ATOM 701 N N . ALA A 1 88 ? -17.421 6.132 3.170 1.00 54.31 88 ALA A N 1
ATOM 702 C CA . ALA A 1 88 ? -18.664 6.488 3.855 1.00 54.31 88 ALA A CA 1
ATOM 703 C C . ALA A 1 88 ? -18.458 7.245 5.185 1.00 54.31 88 ALA A C 1
ATOM 705 O O . ALA A 1 88 ? -19.379 7.901 5.652 1.00 54.31 88 ALA A O 1
ATOM 706 N N . CYS A 1 89 ? -17.273 7.161 5.799 1.00 54.59 89 CYS A N 1
ATOM 707 C CA . CYS A 1 89 ? -16.974 7.808 7.078 1.00 54.59 89 CYS A CA 1
ATOM 708 C C . CYS A 1 89 ? -16.171 9.112 6.932 1.00 54.59 89 CYS A C 1
ATOM 710 O O . CYS A 1 89 ? -16.071 9.851 7.905 1.00 54.59 89 CYS A O 1
ATOM 712 N N . CYS A 1 90 ? -15.548 9.370 5.772 1.00 59.25 90 CYS A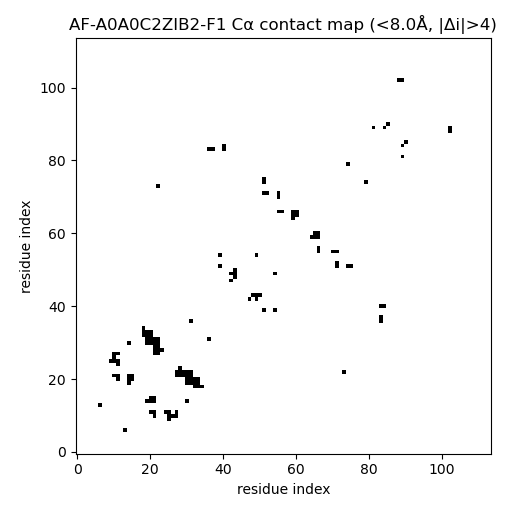 N 1
ATOM 713 C CA . CYS A 1 90 ? -14.595 10.481 5.593 1.00 59.25 90 CYS A CA 1
ATOM 714 C C . CYS A 1 90 ? -14.744 11.252 4.268 1.00 59.25 90 CYS A C 1
ATOM 716 O O . CYS A 1 90 ? -14.071 12.267 4.080 1.00 59.25 90 CYS A O 1
ATOM 718 N N . TYR A 1 91 ? -15.566 10.777 3.329 1.00 62.44 91 TYR A N 1
ATOM 719 C CA . TYR A 1 91 ? -15.765 11.421 2.033 1.00 62.44 91 TYR A CA 1
ATOM 720 C C . TYR A 1 91 ? -16.764 12.569 2.157 1.00 62.44 91 TYR A C 1
ATOM 722 O O . TYR A 1 91 ? -17.934 12.336 2.445 1.00 62.44 91 TYR A O 1
ATOM 730 N N . LYS A 1 92 ? -16.299 13.795 1.900 1.00 60.84 92 LYS A N 1
ATOM 731 C CA . LYS A 1 92 ? -17.159 14.979 1.818 1.00 60.84 92 LYS A CA 1
ATOM 732 C C . LYS A 1 92 ? -17.606 15.219 0.384 1.00 60.84 92 LYS A C 1
ATOM 734 O O . LYS A 1 92 ? -16.767 15.297 -0.521 1.00 60.84 92 LYS A O 1
ATOM 739 N N . LEU A 1 93 ? -18.909 15.374 0.176 1.00 67.44 93 LEU A N 1
ATOM 740 C CA . LEU A 1 93 ? -19.457 15.793 -1.117 1.00 67.44 93 LEU A CA 1
ATOM 741 C C . LEU A 1 93 ? -19.278 17.309 -1.300 1.00 67.44 93 LEU A C 1
ATOM 743 O O . LEU A 1 93 ? -19.273 18.062 -0.329 1.00 67.44 93 LEU A O 1
ATOM 747 N N . LYS A 1 94 ? -19.135 17.774 -2.552 1.00 70.88 94 LYS A N 1
ATOM 748 C CA . LYS A 1 94 ? -18.929 19.206 -2.866 1.00 70.88 94 LYS A CA 1
ATOM 749 C C . LYS A 1 94 ? -20.042 20.115 -2.330 1.00 70.88 94 LYS A C 1
ATOM 751 O O . LYS A 1 94 ? -19.764 21.265 -2.013 1.00 70.88 94 LYS A O 1
ATOM 756 N N . ASP A 1 95 ? -21.251 19.578 -2.207 1.00 85.06 95 ASP A N 1
ATOM 757 C CA . ASP A 1 95 ? -22.458 20.307 -1.810 1.00 85.06 95 ASP A CA 1
ATOM 758 C C . ASP A 1 95 ? -22.981 19.863 -0.433 1.00 85.06 95 ASP A C 1
ATOM 760 O O . ASP A 1 95 ? -24.154 20.046 -0.111 1.00 85.06 95 ASP A O 1
ATOM 764 N N . GLU A 1 96 ? -22.131 19.230 0.380 1.00 78.31 96 GLU A N 1
ATOM 765 C CA . GLU A 1 96 ? -22.518 18.811 1.724 1.00 78.31 96 GLU A CA 1
ATOM 766 C C . GLU A 1 96 ? -22.596 20.032 2.659 1.00 78.31 96 GLU A C 1
ATOM 768 O O . GLU A 1 96 ? -21.616 20.776 2.781 1.00 78.31 96 GLU A O 1
ATOM 773 N N . PRO A 1 97 ? -23.743 20.276 3.322 1.00 82.88 97 PRO A N 1
ATOM 774 C CA . PRO A 1 97 ? -23.858 21.377 4.266 1.00 82.88 97 PRO A CA 1
ATOM 775 C C . PRO A 1 97 ? -22.895 21.160 5.445 1.00 82.88 97 PRO A C 1
ATOM 777 O O . PRO A 1 97 ? -22.710 20.024 5.888 1.00 82.88 97 PRO A O 1
ATOM 780 N N . PRO A 1 98 ? -22.278 22.226 5.983 1.00 80.38 98 PRO A N 1
ATOM 781 C CA . PRO A 1 98 ? -21.385 22.095 7.125 1.00 80.38 98 PRO A CA 1
ATOM 782 C C . PRO A 1 98 ? -22.157 21.544 8.329 1.00 80.38 98 PRO A C 1
ATOM 784 O O . PRO A 1 98 ? -23.110 22.156 8.803 1.00 80.38 98 PRO A O 1
ATOM 787 N N . LEU A 1 99 ? -21.736 20.375 8.810 1.00 78.19 99 LEU A N 1
ATOM 788 C CA . LEU A 1 99 ? -22.246 19.762 10.032 1.00 78.19 99 LEU A CA 1
ATOM 789 C C . LEU A 1 99 ? -21.547 20.381 11.251 1.00 78.19 99 LEU A C 1
ATOM 791 O O . LEU A 1 99 ? -20.322 20.540 11.238 1.00 78.19 99 LEU A O 1
ATOM 795 N N . ASP A 1 100 ? -22.299 20.645 12.324 1.00 79.75 100 ASP A N 1
ATOM 796 C CA . ASP A 1 100 ? -21.746 21.109 13.611 1.00 79.75 100 ASP A CA 1
ATOM 797 C C . ASP A 1 100 ? -20.728 20.109 14.192 1.00 79.75 100 ASP A C 1
ATOM 799 O O . ASP A 1 100 ? -19.731 20.494 14.804 1.00 79.75 100 ASP A O 1
ATOM 803 N N . PHE A 1 101 ? -20.934 18.813 13.930 1.00 69.88 101 PHE A N 1
ATOM 804 C CA . PHE A 1 101 ? -20.009 17.729 14.255 1.00 69.88 101 PHE A CA 1
ATOM 805 C C . PHE A 1 101 ? -19.731 16.900 12.997 1.00 69.88 101 PHE A C 1
ATOM 807 O O . PHE A 1 101 ? -20.620 16.244 12.465 1.00 69.88 101 PHE A O 1
ATOM 814 N N . GLN A 1 102 ? -18.490 16.934 12.507 1.00 60.34 102 GLN A N 1
ATOM 815 C CA . GLN A 1 102 ? -18.122 16.344 11.208 1.00 60.34 102 GLN A CA 1
ATOM 816 C C . GLN A 1 102 ? -17.688 14.874 11.289 1.00 60.34 102 GLN A C 1
ATOM 818 O O . GLN A 1 102 ? -17.565 14.220 10.261 1.00 60.34 102 GLN A O 1
ATOM 823 N N . TRP A 1 103 ? -17.385 14.375 12.487 1.00 59.12 103 TRP A N 1
ATOM 824 C CA . TRP A 1 103 ? -16.825 13.043 12.701 1.00 59.12 103 TRP A CA 1
ATOM 825 C C . TRP A 1 103 ? -17.450 12.418 13.944 1.00 59.12 103 TRP A C 1
ATOM 827 O O . TRP A 1 103 ? -17.386 12.995 15.029 1.00 59.12 103 TRP A O 1
ATOM 837 N N . LEU A 1 104 ? -18.011 11.219 13.792 1.00 62.88 104 LEU A N 1
ATOM 838 C CA . LEU A 1 104 ? -18.403 10.369 14.910 1.00 62.88 104 LEU A CA 1
ATOM 839 C C . LEU A 1 104 ? -17.317 9.312 15.100 1.00 62.88 104 LEU A C 1
ATOM 841 O O . LEU A 1 104 ? -17.153 8.422 14.269 1.00 62.88 104 LEU A O 1
ATOM 845 N N . VAL A 1 105 ? -16.558 9.424 16.187 1.00 60.88 105 VAL A N 1
ATOM 846 C CA . VAL A 1 105 ? -15.498 8.468 16.511 1.00 60.88 105 VAL A CA 1
ATOM 847 C C . VAL A 1 105 ? -15.999 7.551 17.617 1.00 60.88 105 VAL A C 1
ATOM 849 O O . VAL A 1 105 ? -16.173 7.979 18.756 1.00 60.88 105 VAL A O 1
ATOM 852 N N . SER A 1 106 ? -16.215 6.276 17.298 1.00 54.50 106 SER A N 1
ATOM 853 C CA . SER A 1 106 ? -16.360 5.238 18.317 1.00 54.50 106 SER A CA 1
ATOM 854 C C . SER A 1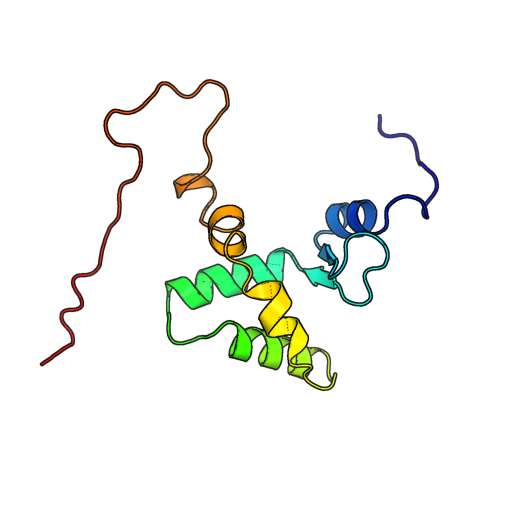 106 ? -14.965 4.794 18.745 1.00 54.50 106 SER A C 1
ATOM 856 O O . SER A 1 106 ? -14.309 4.017 18.051 1.00 54.50 106 SER A O 1
ATOM 858 N N . ILE A 1 107 ? -14.494 5.326 19.867 1.00 66.62 107 ILE A N 1
ATOM 859 C CA . ILE A 1 107 ? -13.286 4.832 20.522 1.00 66.62 107 ILE A CA 1
ATOM 860 C C . ILE A 1 107 ? -13.741 3.667 21.392 1.00 66.62 107 ILE A C 1
ATOM 862 O O . ILE A 1 107 ? -14.500 3.885 22.339 1.00 66.62 107 ILE A O 1
ATOM 866 N N . ASP A 1 108 ? -13.320 2.438 21.077 1.00 62.25 108 ASP A N 1
ATOM 867 C CA . ASP A 1 108 ? -13.415 1.390 22.085 1.00 62.25 108 ASP A CA 1
ATOM 868 C C . ASP A 1 108 ? -12.508 1.832 23.236 1.00 62.25 108 ASP A C 1
ATOM 870 O O . ASP A 1 108 ? -11.313 2.093 23.077 1.00 62.25 108 ASP A O 1
ATOM 874 N N . GLY A 1 109 ? -13.123 2.125 24.380 1.00 53.06 109 GLY A N 1
ATOM 875 C CA . GLY A 1 109 ? -12.371 2.376 25.592 1.00 53.06 109 GLY A CA 1
ATOM 876 C C . GLY A 1 109 ? -11.691 1.062 25.894 1.00 53.06 109 GLY A C 1
ATOM 877 O O . GLY A 1 109 ? -12.376 0.155 26.348 1.00 53.06 109 GLY A O 1
ATOM 878 N N . ASN A 1 110 ? -10.408 0.956 25.547 1.00 56.59 110 ASN A N 1
ATOM 879 C CA . ASN A 1 110 ? -9.548 -0.203 25.743 1.00 56.59 110 ASN A CA 1
ATOM 880 C C . ASN A 1 110 ? -9.729 -0.779 27.159 1.00 56.59 110 ASN A C 1
ATOM 882 O O . ASN A 1 110 ? -8.991 -0.456 28.088 1.00 56.59 110 ASN A O 1
ATOM 886 N N . ASN A 1 111 ? -10.733 -1.639 27.321 1.00 56.34 111 ASN A N 1
ATOM 887 C CA . ASN A 1 111 ? -11.179 -2.166 28.609 1.00 56.34 111 ASN A CA 1
ATOM 888 C C . ASN A 1 111 ? -10.424 -3.460 28.954 1.00 56.34 111 ASN A C 1
ATOM 890 O O . ASN A 1 111 ? -10.862 -4.247 29.788 1.00 56.34 111 ASN A O 1
ATOM 894 N N . SER A 1 112 ? -9.314 -3.709 28.248 1.00 59.12 112 SER A N 1
ATOM 895 C CA . SER A 1 112 ? -8.516 -4.933 28.332 1.00 59.12 112 SER A CA 1
ATOM 896 C C . SER A 1 112 ? -7.170 -4.738 29.039 1.00 59.12 112 SER A C 1
ATOM 898 O O . SER A 1 112 ? -6.431 -5.710 29.185 1.00 59.12 112 SER A O 1
ATOM 900 N N . LEU A 1 113 ? -6.847 -3.530 29.521 1.00 42.16 113 LEU A N 1
ATOM 901 C CA . LEU A 1 113 ? -5.806 -3.370 30.540 1.00 42.16 113 LEU A CA 1
ATOM 902 C C . LEU A 1 113 ? -6.415 -3.631 31.925 1.00 42.16 113 LEU A C 1
ATOM 904 O O . LEU A 1 113 ? -7.128 -2.790 32.469 1.00 42.16 113 LEU A O 1
ATOM 908 N N . LYS A 1 114 ? -6.133 -4.818 32.465 1.00 43.31 114 LYS A N 1
ATOM 909 C CA . LYS A 1 114 ? -6.070 -5.052 33.912 1.00 43.31 114 LYS A CA 1
ATOM 910 C C . LYS A 1 114 ? -4.694 -4.658 34.424 1.00 43.31 114 LYS A C 1
ATOM 912 O O . LYS A 1 114 ? -3.721 -4.883 33.669 1.00 43.31 114 LYS A O 1
#

Mean predicted aligned error: 12.77 Å

pLDDT: mean 75.82, std 15.88, range [32.72, 96.56]